Protein AF-A5N690-F1 (afdb_monomer_lite)

Organism: Clostridium kluyveri (strain ATCC 8527 / DSM 555 / NBRC 12016 / NCIMB 10680 / K1) (NCBI:txid431943)

Secondary structure (DSSP, 8-state):
---GGGTTHHHHHHHHHHHHHHHHHHHHHHHHHHHHHHHHHTS---TTTTHHHHHHHHHHHHHHHHHHHHHHSSEEEETTEEEEPP--HHHHHHHHHHHHHHHHHHHHHHHHTTTTS-HHHHHHHHHHHHHHHHHHHHHHHHHHHHHHH-

pLDDT: mean 86.5, std 11.31, range [40.31, 97.0]

InterPro domains:
  IPR034804 Fumarate reductase/succinate dehydrogenase, transmembrane subunit [SSF81343] (14-146)

Foldseek 3Di:
DPDPCPPPNVVVVVVVVVVVLVVCVVVLVVVVVVVVVVCVVVVHNPCVVCVLVVLLSVLSVLLSVLVCLVPPVAWDQDPNDTDGDQCDPVNLVSQLSNLVSVVSCVVVVCVVVVNVVDVVCNVVVVVVSVVVSVVSNVVSVVSNCVRPPD

Radius of gyration: 19.29 Å; chains: 1; bounding box: 46×36×55 Å

Structure (mmCIF, N/CA/C/O backbone):
data_AF-A5N690-F1
#
_entry.id   AF-A5N69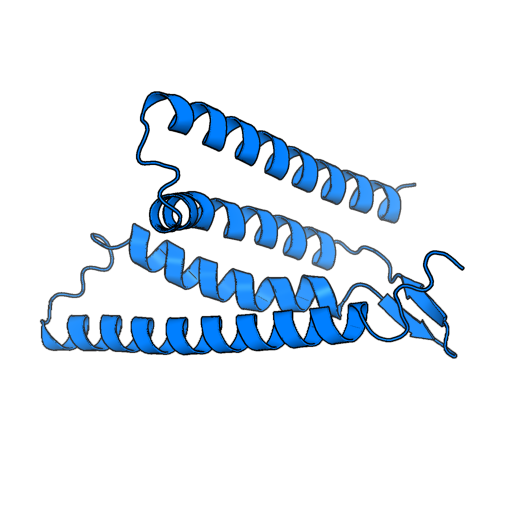0-F1
#
loop_
_atom_site.group_PDB
_atom_site.id
_atom_site.type_symbol
_atom_site.label_atom_id
_atom_site.label_alt_id
_atom_site.label_comp_id
_atom_site.label_asym_id
_atom_site.label_entity_id
_atom_site.label_seq_id
_atom_site.pdbx_PDB_ins_code
_atom_site.Cartn_x
_atom_site.Cartn_y
_atom_site.Cartn_z
_atom_site.occupancy
_atom_site.B_iso_or_equiv
_atom_site.auth_seq_id
_atom_site.auth_comp_id
_atom_site.auth_asym_id
_atom_site.auth_atom_id
_atom_site.pdbx_PDB_model_num
ATOM 1 N N . MET A 1 1 ? 8.845 -15.390 -24.380 1.00 40.34 1 MET A N 1
ATOM 2 C CA . MET A 1 1 ? 7.627 -16.151 -24.031 1.00 40.34 1 MET A CA 1
ATOM 3 C C . MET A 1 1 ? 7.813 -16.718 -22.625 1.00 40.34 1 MET A C 1
ATOM 5 O O . MET A 1 1 ? 8.316 -17.819 -22.469 1.00 40.34 1 MET A O 1
ATOM 9 N N . LEU A 1 2 ? 7.546 -15.908 -21.595 1.00 40.34 2 LEU A N 1
ATOM 10 C CA . LEU A 1 2 ? 7.737 -16.272 -20.187 1.00 40.34 2 LEU A CA 1
ATOM 11 C C . LEU A 1 2 ? 6.347 -16.345 -19.545 1.00 40.34 2 LEU A C 1
ATOM 13 O O . LEU A 1 2 ? 5.717 -15.325 -19.296 1.00 40.34 2 LEU A O 1
ATOM 17 N N . MET A 1 3 ? 5.909 -17.590 -19.350 1.00 42.94 3 MET A N 1
ATOM 18 C CA . MET A 1 3 ? 4.702 -18.064 -18.667 1.00 42.94 3 MET A CA 1
ATOM 19 C C . MET A 1 3 ? 3.348 -17.844 -19.363 1.00 42.94 3 MET A C 1
ATOM 21 O O . MET A 1 3 ? 2.710 -16.799 -19.277 1.00 42.94 3 MET A O 1
ATOM 25 N N . ASP A 1 4 ? 2.856 -18.950 -19.921 1.00 40.31 4 ASP A N 1
ATOM 26 C CA . ASP A 1 4 ? 1.500 -19.252 -20.405 1.00 40.31 4 ASP A CA 1
ATOM 27 C C . ASP A 1 4 ? 0.422 -19.229 -19.284 1.00 40.31 4 ASP A C 1
ATOM 29 O O . ASP A 1 4 ? -0.617 -19.875 -19.351 1.00 40.31 4 ASP A O 1
ATOM 33 N N . ILE A 1 5 ? 0.656 -18.459 -18.212 1.00 49.00 5 ILE A N 1
ATOM 34 C CA . ILE A 1 5 ? -0.306 -18.189 -17.124 1.00 49.00 5 ILE A CA 1
ATOM 35 C C . ILE A 1 5 ? -1.400 -17.199 -17.602 1.00 49.00 5 ILE A C 1
ATOM 37 O O . ILE A 1 5 ? -2.377 -16.917 -16.901 1.00 49.00 5 ILE A O 1
ATOM 41 N N . SER A 1 6 ? -1.261 -16.670 -18.823 1.00 53.31 6 SER A N 1
ATOM 42 C CA . SER A 1 6 ? -2.073 -15.577 -19.364 1.00 53.31 6 SER A CA 1
ATOM 43 C C . SER A 1 6 ? -3.469 -15.976 -19.869 1.00 53.31 6 SER A C 1
ATOM 45 O O . SER A 1 6 ? -4.267 -15.088 -20.186 1.00 53.31 6 SER A O 1
ATOM 47 N N . THR A 1 7 ? -3.828 -17.262 -19.924 1.00 63.31 7 THR A N 1
ATOM 48 C CA . THR A 1 7 ? -5.002 -17.672 -20.718 1.00 63.31 7 THR A CA 1
ATOM 49 C C . THR A 1 7 ? -6.318 -17.846 -19.947 1.00 63.31 7 THR A C 1
ATOM 51 O O . THR A 1 7 ? -7.374 -17.745 -20.564 1.00 63.31 7 THR A O 1
ATOM 54 N N . SER A 1 8 ? -6.337 -17.929 -18.610 1.00 62.62 8 SER A N 1
ATOM 55 C CA . SER A 1 8 ? -7.604 -17.832 -17.840 1.00 62.62 8 SER A CA 1
ATOM 56 C C . SER A 1 8 ? -7.411 -17.574 -16.343 1.00 62.62 8 SER A C 1
ATOM 58 O O . SER A 1 8 ? -8.061 -16.693 -15.778 1.00 62.62 8 SER A O 1
ATOM 60 N N . GLY A 1 9 ? -6.474 -18.288 -15.710 1.00 68.12 9 GLY A N 1
ATOM 61 C CA . GLY A 1 9 ? -6.238 -18.233 -14.264 1.00 68.12 9 GLY A CA 1
ATOM 62 C C . GLY A 1 9 ? -5.795 -16.857 -13.764 1.00 68.12 9 GLY A C 1
ATOM 63 O O . GLY A 1 9 ? -6.373 -16.341 -12.810 1.00 68.12 9 GLY A O 1
ATOM 64 N N . GLY A 1 10 ? -4.838 -16.214 -14.444 1.00 73.69 10 GLY A N 1
ATOM 65 C CA . GLY A 1 10 ? -4.389 -14.863 -14.080 1.00 73.69 10 GLY A CA 1
ATOM 66 C C . GLY A 1 10 ? -5.492 -13.805 -14.206 1.00 73.69 10 GLY A C 1
ATOM 67 O O . GLY A 1 10 ? -5.622 -12.938 -13.344 1.00 73.69 10 GLY A O 1
ATOM 68 N N . LYS A 1 11 ? -6.347 -13.916 -15.233 1.00 80.25 11 LYS A N 1
ATOM 69 C CA . LYS A 1 11 ? -7.502 -13.022 -15.417 1.00 80.25 11 LYS A CA 1
ATOM 70 C C . LYS A 1 11 ? -8.539 -13.223 -14.316 1.00 80.25 11 LYS A C 1
ATOM 72 O O . LYS A 1 11 ? -9.019 -12.243 -13.755 1.00 80.25 11 LYS A O 1
ATOM 77 N N . LEU A 1 12 ? -8.859 -14.474 -13.982 1.00 85.25 12 LEU A N 1
ATOM 78 C CA . LEU A 1 12 ? -9.775 -14.790 -12.886 1.00 85.25 12 LEU A CA 1
ATOM 79 C C . LEU A 1 12 ? -9.255 -14.234 -11.553 1.00 85.25 12 LEU A C 1
ATOM 81 O O . LEU A 1 12 ? -10.005 -13.583 -10.830 1.00 85.25 12 LEU A O 1
ATOM 85 N N . LEU A 1 13 ? -7.967 -14.431 -11.256 1.00 86.31 13 LEU A N 1
ATOM 86 C CA . LEU A 1 13 ? -7.350 -13.924 -10.030 1.00 86.31 13 LEU A CA 1
ATOM 87 C C . LEU A 1 13 ? -7.395 -12.390 -9.959 1.00 86.31 13 LEU A C 1
ATOM 89 O O . LEU A 1 13 ? -7.686 -11.836 -8.901 1.00 86.31 13 LEU A O 1
ATOM 93 N N . ALA A 1 14 ? -7.161 -11.707 -11.085 1.00 84.94 14 ALA A N 1
ATOM 94 C CA . ALA A 1 14 ? -7.265 -10.253 -11.175 1.00 84.94 14 ALA A CA 1
ATOM 95 C C . ALA A 1 14 ? -8.697 -9.759 -10.905 1.00 84.94 14 ALA A C 1
ATOM 97 O O . ALA A 1 14 ? -8.881 -8.812 -10.142 1.00 84.94 14 ALA A O 1
ATOM 98 N N . TRP A 1 15 ? -9.716 -10.428 -11.459 1.00 89.50 15 TRP A N 1
ATOM 99 C CA . TRP A 1 15 ? -11.122 -10.102 -11.193 1.00 89.50 15 TRP A CA 1
ATOM 100 C C . TRP A 1 15 ? -11.522 -10.353 -9.738 1.00 89.50 15 TRP A C 1
ATOM 102 O O . TRP A 1 15 ? -12.197 -9.513 -9.143 1.00 89.50 15 TRP A O 1
ATOM 112 N N . ILE A 1 16 ? -11.075 -11.463 -9.144 1.00 92.50 16 ILE A N 1
ATOM 113 C CA . ILE A 1 16 ? -11.295 -11.750 -7.719 1.00 92.50 16 ILE A CA 1
ATOM 114 C C . ILE A 1 16 ? -10.630 -10.671 -6.858 1.00 92.50 16 ILE A C 1
ATOM 116 O O . ILE A 1 16 ? -11.264 -10.121 -5.958 1.00 92.50 16 ILE A O 1
ATOM 120 N N . GLY A 1 17 ? -9.375 -10.325 -7.155 1.00 89.94 17 GLY A N 1
ATOM 121 C CA . GLY A 1 17 ? -8.648 -9.268 -6.455 1.00 89.94 17 GLY A CA 1
ATOM 122 C C . GLY A 1 17 ? -9.355 -7.915 -6.550 1.00 89.94 17 GLY A C 1
ATOM 123 O O . GLY A 1 17 ? -9.527 -7.241 -5.535 1.00 89.94 17 GLY A O 1
ATOM 124 N N . LEU A 1 18 ? -9.836 -7.548 -7.742 1.00 90.12 18 LEU A N 1
ATOM 125 C CA . LEU A 1 18 ? -10.601 -6.321 -7.958 1.00 90.12 18 LEU A CA 1
ATOM 126 C C . LEU A 1 18 ? -11.922 -6.323 -7.174 1.00 90.12 18 LEU A C 1
ATOM 128 O O . LEU A 1 18 ? -12.242 -5.333 -6.519 1.00 90.12 18 LEU A O 1
ATOM 132 N N . ALA A 1 19 ? -12.669 -7.430 -7.192 1.00 93.94 19 ALA A N 1
ATOM 133 C CA . ALA A 1 19 ? -13.917 -7.554 -6.443 1.00 93.94 19 ALA A CA 1
ATOM 134 C C . ALA A 1 19 ? -13.687 -7.391 -4.932 1.00 93.94 19 ALA A C 1
ATOM 136 O O . ALA A 1 19 ? -14.384 -6.612 -4.279 1.00 93.94 19 ALA A O 1
ATOM 137 N N . LEU A 1 20 ? -12.667 -8.057 -4.380 1.00 93.00 20 LEU A N 1
ATOM 138 C CA . LEU A 1 20 ? -12.288 -7.920 -2.971 1.00 93.00 20 LEU A CA 1
ATOM 139 C C . LEU A 1 20 ? -11.867 -6.486 -2.626 1.00 93.00 20 LEU A C 1
ATOM 141 O O . LEU A 1 20 ? -12.251 -5.975 -1.573 1.00 93.00 20 LEU A O 1
ATOM 145 N N . LEU A 1 21 ? -11.124 -5.821 -3.515 1.00 91.25 21 LEU A N 1
ATOM 146 C CA . LEU A 1 21 ? -10.711 -4.430 -3.337 1.00 91.25 21 LEU A CA 1
ATOM 147 C C . LEU A 1 21 ? -11.919 -3.485 -3.281 1.00 91.25 21 LEU A C 1
ATOM 149 O O . LEU A 1 21 ? -11.988 -2.634 -2.393 1.00 91.25 21 LEU A O 1
ATOM 153 N N . ILE A 1 22 ? -12.890 -3.660 -4.183 1.00 93.44 22 ILE A N 1
ATOM 154 C CA . ILE A 1 22 ? -14.128 -2.867 -4.210 1.00 93.44 22 ILE A CA 1
ATOM 155 C C . ILE A 1 22 ? -14.927 -3.087 -2.926 1.00 93.44 22 ILE A C 1
ATOM 157 O O . ILE A 1 22 ? -15.312 -2.120 -2.269 1.00 93.44 22 ILE A O 1
ATOM 161 N N . VAL A 1 23 ? -15.133 -4.345 -2.529 1.00 95.50 23 VAL A N 1
ATOM 162 C CA . VAL A 1 23 ? -15.839 -4.688 -1.286 1.00 95.50 23 VAL A CA 1
ATOM 163 C C . VAL A 1 23 ? -15.153 -4.035 -0.084 1.00 95.50 23 VAL A C 1
ATOM 165 O O . VAL A 1 23 ? -15.812 -3.381 0.729 1.00 95.50 23 VAL A O 1
ATOM 168 N N . HIS A 1 24 ? -13.826 -4.137 0.004 1.00 91.25 24 HIS A N 1
ATOM 169 C CA . HIS A 1 24 ? -13.047 -3.511 1.069 1.00 91.25 24 HIS A CA 1
ATOM 170 C C . HIS A 1 24 ? -13.209 -1.983 1.088 1.00 91.25 24 HIS A C 1
ATOM 172 O O . HIS A 1 24 ? -13.419 -1.400 2.154 1.00 91.25 24 HIS A O 1
ATOM 178 N N . ALA A 1 25 ? -13.158 -1.334 -0.079 1.00 93.31 25 ALA A N 1
ATOM 179 C CA . ALA A 1 25 ? -13.329 0.110 -0.204 1.00 93.31 25 ALA A CA 1
ATOM 180 C C . ALA A 1 25 ? -14.731 0.567 0.237 1.00 93.31 25 ALA A C 1
ATOM 182 O O . ALA A 1 25 ? -14.847 1.537 0.990 1.00 93.31 25 ALA A O 1
ATOM 183 N N . VAL A 1 26 ? -15.785 -0.159 -0.157 1.00 95.88 26 VAL A N 1
ATOM 184 C CA . VAL A 1 26 ? -17.176 0.144 0.220 1.00 95.88 26 VAL A CA 1
ATOM 185 C C . VAL A 1 26 ? -17.368 0.037 1.731 1.00 95.88 26 VAL A C 1
ATOM 187 O O . VAL A 1 26 ? -17.809 1.001 2.361 1.00 95.88 26 VAL A O 1
ATOM 190 N N . PHE A 1 27 ? -16.983 -1.085 2.346 1.00 95.06 27 PHE A N 1
ATOM 191 C CA . PHE A 1 27 ? -17.086 -1.239 3.801 1.00 95.06 27 PHE A CA 1
ATOM 192 C C . PHE A 1 27 ? -16.226 -0.210 4.545 1.00 95.06 27 PHE A C 1
ATOM 194 O O . PHE A 1 27 ? -16.665 0.375 5.540 1.00 95.06 27 PHE A O 1
ATOM 201 N N . GLY A 1 28 ? -15.022 0.069 4.041 1.00 92.38 28 GLY A N 1
ATOM 202 C CA . GLY A 1 28 ? -14.146 1.110 4.570 1.00 92.38 28 GLY A CA 1
ATOM 203 C C . GLY A 1 28 ? -14.810 2.489 4.580 1.00 92.38 28 GLY A C 1
ATOM 204 O O . GLY A 1 28 ? -14.763 3.180 5.604 1.00 92.38 28 GLY A O 1
ATOM 205 N N . ALA A 1 29 ? -15.468 2.869 3.483 1.00 94.25 29 ALA A N 1
ATOM 206 C CA . ALA A 1 29 ? -16.190 4.132 3.359 1.00 94.25 29 ALA A CA 1
ATOM 207 C C . ALA A 1 29 ? -17.401 4.192 4.301 1.00 94.25 29 ALA A C 1
ATOM 209 O O . ALA A 1 29 ? -17.517 5.144 5.076 1.00 94.25 29 ALA A O 1
ATOM 210 N N . VAL A 1 30 ? -18.246 3.154 4.311 1.00 96.12 30 VAL A N 1
ATOM 211 C CA . VAL A 1 30 ? -19.437 3.073 5.176 1.00 96.12 30 VAL A CA 1
ATOM 212 C C . VAL A 1 30 ? -19.058 3.237 6.649 1.00 96.12 30 VAL A C 1
ATOM 214 O O . VAL A 1 30 ? -19.601 4.107 7.333 1.00 96.12 30 VAL A O 1
ATOM 217 N N . PHE A 1 31 ? -18.073 2.479 7.138 1.00 92.81 31 PHE A N 1
ATOM 218 C CA . PHE A 1 31 ? -17.644 2.575 8.537 1.00 92.81 31 PHE A CA 1
ATOM 219 C C . PHE A 1 31 ? -16.964 3.907 8.868 1.00 92.81 31 PHE A C 1
ATOM 221 O O . PHE A 1 31 ? -17.047 4.377 10.004 1.00 92.81 31 PHE A O 1
ATOM 228 N N . THR A 1 32 ? -16.307 4.545 7.898 1.00 92.12 32 THR A N 1
ATOM 229 C CA . THR A 1 32 ? -15.720 5.877 8.100 1.00 92.12 32 THR A CA 1
ATOM 230 C C . THR A 1 32 ? -16.808 6.942 8.211 1.00 92.12 32 THR A C 1
ATOM 232 O O . THR A 1 32 ? -16.757 7.765 9.125 1.00 92.12 32 THR A O 1
ATOM 235 N N . ILE A 1 33 ? -17.829 6.897 7.350 1.00 92.38 33 ILE A N 1
ATOM 236 C CA . ILE A 1 33 ? -18.977 7.814 7.402 1.00 92.38 33 ILE A CA 1
ATOM 237 C C . ILE A 1 33 ? -19.717 7.668 8.732 1.00 92.38 33 ILE A C 1
ATOM 239 O O . ILE A 1 33 ? -19.977 8.671 9.395 1.00 92.38 33 ILE A O 1
ATOM 243 N N . GLN A 1 34 ? -19.995 6.435 9.161 1.00 91.56 34 GLN A N 1
ATOM 244 C CA . GLN A 1 34 ? -20.625 6.176 10.457 1.00 91.56 34 GLN A CA 1
ATOM 245 C C . GLN A 1 34 ? -19.785 6.732 11.616 1.00 91.56 34 GLN A C 1
ATOM 247 O O . GLN A 1 34 ? -20.329 7.382 12.506 1.00 91.56 34 GLN A O 1
ATOM 252 N N . ALA A 1 35 ? -18.458 6.560 11.590 1.00 88.12 35 ALA A N 1
ATOM 253 C CA . ALA A 1 35 ? -17.572 7.119 12.612 1.00 88.12 35 ALA A CA 1
ATOM 254 C C . ALA A 1 35 ? -17.617 8.659 12.654 1.00 88.12 35 ALA A C 1
ATOM 256 O O . ALA A 1 35 ? -17.668 9.244 13.738 1.00 88.12 35 ALA A O 1
ATOM 257 N N . VAL A 1 36 ? -17.647 9.320 11.489 1.00 88.19 36 VAL A N 1
ATOM 258 C CA . VAL A 1 36 ? -17.804 10.782 11.396 1.00 88.19 36 VAL A CA 1
ATOM 259 C C . VAL A 1 36 ? -19.163 11.220 11.944 1.00 88.19 36 VAL A C 1
ATOM 261 O O . VAL A 1 36 ? -19.227 12.152 12.743 1.00 88.19 36 VAL A O 1
ATOM 264 N N . GLN A 1 37 ? -20.249 10.555 11.546 1.00 89.75 37 GLN A N 1
ATOM 265 C CA . GLN A 1 37 ? -21.605 10.889 11.990 1.00 89.75 37 GLN A CA 1
ATOM 266 C C . GLN A 1 37 ? -21.767 10.722 13.505 1.00 89.75 37 GLN A C 1
ATOM 268 O O . GLN A 1 37 ? -22.313 11.610 14.156 1.00 89.75 37 GLN A O 1
ATOM 273 N N . SER A 1 38 ? -21.246 9.636 14.078 1.00 86.81 38 SER A N 1
ATOM 274 C CA . SER A 1 38 ? -21.251 9.411 15.528 1.00 86.81 38 SER A CA 1
ATOM 275 C C . SER A 1 38 ? -20.455 10.478 16.282 1.00 86.81 38 SER A C 1
ATOM 277 O O . SER A 1 38 ? -20.907 10.948 17.323 1.00 86.81 38 SER A O 1
ATOM 279 N N . GLY A 1 39 ? -19.308 10.912 15.744 1.00 84.06 39 GLY A N 1
ATOM 280 C CA . GLY A 1 39 ? -18.519 12.004 16.323 1.00 84.06 39 GLY A CA 1
ATOM 281 C C . GLY A 1 39 ? -19.220 13.365 16.265 1.00 84.06 39 GLY A C 1
ATOM 282 O O . GLY A 1 39 ? -19.105 14.148 17.202 1.00 84.06 39 GLY A O 1
ATOM 283 N N . LYS A 1 40 ? -19.980 13.637 15.195 1.00 83.94 40 LYS A N 1
ATOM 284 C CA . LYS A 1 40 ? -20.807 14.851 15.088 1.00 83.94 40 LYS A CA 1
ATOM 285 C C . LYS A 1 40 ? -21.972 14.832 16.080 1.00 83.94 40 LYS A C 1
ATOM 287 O O . LYS A 1 40 ? -22.211 15.834 16.738 1.00 83.94 40 LYS A O 1
ATOM 292 N N . LYS A 1 41 ? -22.665 13.695 16.212 1.00 84.06 41 LYS A N 1
ATOM 293 C CA . LYS A 1 41 ? -23.804 13.536 17.135 1.00 84.06 41 LYS A CA 1
ATOM 294 C C . LYS A 1 41 ? -23.414 13.651 18.608 1.00 84.06 41 LYS A C 1
ATOM 296 O O . LYS A 1 41 ? -24.239 14.059 19.410 1.00 84.06 41 LYS A O 1
ATOM 301 N N . SER A 1 42 ? -22.193 13.261 18.971 1.00 79.75 42 SER A N 1
ATOM 302 C CA . SER A 1 42 ? -21.725 13.323 20.358 1.00 79.75 42 SER A CA 1
ATOM 303 C C . SER A 1 42 ? -21.122 14.674 20.752 1.00 79.75 42 SER A C 1
ATOM 305 O O . SER A 1 42 ? -20.703 14.804 21.899 1.00 79.75 42 SER A O 1
ATOM 307 N N . GLU A 1 43 ? -21.000 15.627 19.813 1.00 77.25 43 GLU A N 1
ATOM 308 C CA . GLU A 1 43 ? -20.255 16.898 19.938 1.00 77.25 43 GLU A CA 1
ATOM 309 C C . GLU A 1 43 ? -18.788 16.747 20.392 1.00 77.25 43 GLU A C 1
ATOM 311 O O . GLU A 1 43 ? -18.085 17.724 20.647 1.00 77.25 43 GLU A O 1
ATOM 316 N N . LYS A 1 44 ? -18.273 15.515 20.457 1.00 69.56 44 LYS A N 1
ATOM 317 C CA . LYS A 1 44 ? -16.927 15.204 20.936 1.00 69.56 44 LYS A CA 1
ATOM 318 C C . LYS A 1 44 ? -16.119 14.618 19.793 1.00 69.56 44 LYS A C 1
ATOM 320 O O . LYS A 1 44 ? -15.977 13.402 19.634 1.00 69.56 44 LYS A O 1
ATOM 325 N N . TRP A 1 45 ? -15.565 15.509 18.975 1.00 70.56 45 TRP A N 1
ATOM 326 C CA . TRP A 1 45 ? -14.688 15.114 17.881 1.00 70.56 45 TRP A CA 1
ATOM 327 C C . TRP A 1 45 ? -13.279 14.812 18.399 1.00 70.56 45 TRP A C 1
ATOM 329 O O . TRP A 1 45 ? -12.400 15.666 18.485 1.00 70.56 45 TRP A O 1
ATOM 339 N N . TYR A 1 46 ? -13.055 13.550 18.750 1.00 70.00 46 TYR A N 1
ATOM 340 C CA . TYR A 1 46 ? -11.797 13.056 19.308 1.00 70.00 46 TYR A CA 1
ATOM 341 C C . TYR A 1 46 ? -10.687 12.874 18.256 1.00 70.00 46 TYR A C 1
ATOM 343 O O . TYR A 1 46 ? -10.094 11.802 18.163 1.00 70.00 46 TYR A O 1
ATOM 351 N N . LEU A 1 47 ? -10.396 13.874 17.416 1.00 73.25 47 LEU A 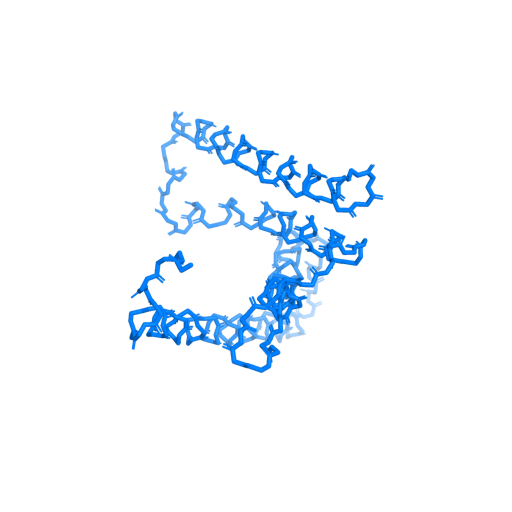N 1
ATOM 352 C CA . LEU A 1 47 ? -9.373 13.751 16.361 1.00 73.25 47 LEU A CA 1
ATOM 353 C C . LEU A 1 47 ? -7.993 13.398 16.926 1.00 73.25 47 LEU A C 1
ATOM 355 O O . LEU A 1 47 ? -7.332 12.483 16.435 1.00 73.25 47 LEU A O 1
ATOM 359 N N . LYS A 1 48 ? -7.577 14.093 17.989 1.00 77.00 48 LYS A N 1
ATOM 360 C CA . LYS A 1 48 ? -6.259 13.906 18.608 1.00 77.00 48 LYS A CA 1
ATOM 361 C C . LYS A 1 48 ? -6.182 12.586 19.380 1.00 77.00 48 LYS A C 1
ATOM 363 O O . LYS A 1 48 ? -5.211 11.842 19.239 1.00 77.00 48 LYS A O 1
ATOM 368 N N . GLN A 1 49 ? -7.225 12.264 20.144 1.00 82.62 49 GLN A N 1
ATOM 369 C CA . GLN A 1 49 ? -7.313 11.042 20.948 1.00 82.62 49 GLN A CA 1
ATOM 370 C C . GLN A 1 49 ? -7.452 9.795 20.057 1.00 82.62 49 GLN A C 1
ATOM 372 O O . GLN A 1 49 ? -6.862 8.758 20.352 1.00 82.62 49 GLN A O 1
ATOM 377 N N . ASN A 1 50 ? -8.122 9.924 18.906 1.00 85.94 50 ASN A N 1
ATOM 378 C CA . ASN A 1 50 ? -8.268 8.869 17.901 1.00 85.94 50 ASN A CA 1
ATOM 379 C C . ASN A 1 50 ? -7.282 9.024 16.733 1.00 85.94 50 ASN A C 1
ATOM 381 O O . ASN A 1 50 ? -7.531 8.502 15.646 1.00 85.94 50 ASN A O 1
ATOM 385 N N . SER A 1 51 ? -6.148 9.701 16.931 1.00 87.31 51 SER A N 1
ATOM 386 C CA . SER A 1 51 ? -5.139 9.920 15.881 1.00 87.31 51 SER A CA 1
ATOM 387 C C . SER A 1 51 ? -4.742 8.614 15.190 1.00 87.31 51 SER A C 1
ATOM 389 O O . SER A 1 51 ? -4.824 8.509 13.973 1.00 87.31 51 SER A O 1
ATOM 391 N N . ARG A 1 52 ? -4.458 7.557 15.964 1.00 88.31 52 ARG A N 1
ATOM 392 C CA . ARG A 1 52 ? -4.144 6.219 15.428 1.00 88.31 52 ARG A CA 1
ATOM 393 C C . ARG A 1 52 ? -5.257 5.613 14.576 1.00 88.31 52 ARG A C 1
ATOM 395 O O . ARG A 1 52 ? -4.955 4.777 13.731 1.00 88.31 52 ARG A O 1
ATOM 402 N N . PHE A 1 53 ? -6.522 5.930 14.838 1.00 89.00 53 PHE A N 1
ATOM 403 C CA . PHE A 1 53 ? -7.638 5.481 14.005 1.00 89.00 53 PHE A CA 1
ATOM 404 C C . PHE A 1 53 ? -7.654 6.262 12.689 1.00 89.00 53 PHE A C 1
ATOM 406 O O . PHE A 1 53 ? -7.689 5.652 11.623 1.00 89.00 53 PHE A O 1
ATOM 413 N N . TRP A 1 54 ? -7.545 7.590 12.751 1.00 90.62 54 TRP A N 1
ATOM 414 C CA . TRP A 1 54 ? -7.560 8.448 11.565 1.00 90.62 54 TRP A CA 1
ATOM 415 C C . TRP A 1 54 ? -6.361 8.214 10.652 1.00 90.62 54 TRP A C 1
ATOM 417 O O . TRP A 1 54 ? -6.548 8.089 9.446 1.00 90.62 54 TRP A O 1
ATOM 427 N N . THR A 1 55 ? -5.162 8.029 11.208 1.00 92.38 55 THR A N 1
ATOM 428 C CA . THR A 1 55 ? -3.968 7.646 10.442 1.00 92.38 55 THR A CA 1
ATOM 429 C C . THR A 1 55 ? -4.217 6.391 9.606 1.00 92.38 55 THR A C 1
ATOM 431 O O . THR A 1 55 ? -3.823 6.366 8.447 1.00 92.38 55 THR A O 1
ATOM 434 N N . ARG A 1 56 ? -4.927 5.386 10.143 1.00 91.69 56 ARG A N 1
ATOM 435 C CA . ARG A 1 56 ? -5.289 4.166 9.394 1.00 91.69 56 ARG A CA 1
ATOM 436 C C . ARG A 1 56 ? -6.312 4.429 8.295 1.00 91.69 56 ARG A C 1
ATOM 438 O O . ARG A 1 56 ? -6.238 3.824 7.235 1.00 91.69 56 ARG A O 1
ATOM 445 N N . ARG A 1 57 ? -7.287 5.310 8.535 1.00 92.94 57 ARG A N 1
ATOM 446 C CA . ARG A 1 57 ? -8.287 5.666 7.516 1.00 92.94 57 ARG A CA 1
ATOM 447 C C . ARG A 1 57 ? -7.638 6.398 6.346 1.00 92.94 57 ARG A C 1
ATOM 449 O O . ARG A 1 57 ? -7.867 6.022 5.202 1.00 92.94 57 ARG A O 1
ATOM 456 N N . PHE A 1 58 ? -6.773 7.368 6.633 1.00 93.06 58 PHE A N 1
ATOM 457 C CA . PHE A 1 58 ? -6.028 8.083 5.600 1.00 93.06 58 PHE A CA 1
ATOM 458 C C . PHE A 1 58 ? -5.032 7.178 4.872 1.00 93.06 58 PHE A C 1
ATOM 460 O O . PHE A 1 58 ? -4.981 7.213 3.645 1.00 93.06 58 PHE A O 1
ATOM 467 N N . SER A 1 59 ? -4.293 6.319 5.583 1.00 94.62 59 SER A N 1
ATOM 468 C CA . SER A 1 59 ? -3.382 5.374 4.929 1.00 94.62 59 SER A CA 1
ATOM 469 C C . SER A 1 59 ? -4.124 4.306 4.122 1.00 94.62 59 SER A C 1
ATOM 471 O O . SER A 1 59 ? -3.635 3.911 3.072 1.00 94.62 59 SER A O 1
ATOM 473 N N . GLY A 1 60 ? -5.318 3.879 4.542 1.00 92.75 60 GLY A N 1
ATOM 474 C CA . GLY A 1 60 ? -6.180 2.993 3.757 1.00 92.75 60 GLY A CA 1
ATOM 475 C C . GLY A 1 60 ? -6.616 3.626 2.433 1.00 92.75 60 GLY A C 1
ATOM 476 O O . GLY A 1 60 ? -6.490 2.996 1.388 1.00 92.75 60 GLY A O 1
ATOM 477 N N . ILE A 1 61 ? -7.044 4.894 2.453 1.00 94.38 61 ILE A N 1
ATOM 478 C CA . ILE A 1 61 ? -7.346 5.651 1.224 1.00 94.38 61 ILE A CA 1
ATOM 479 C C . ILE A 1 61 ? -6.094 5.774 0.347 1.00 94.38 61 ILE A C 1
ATOM 481 O O . ILE A 1 61 ? -6.167 5.553 -0.861 1.00 94.38 61 ILE A O 1
ATOM 485 N N . ALA A 1 62 ? -4.938 6.068 0.950 1.00 95.44 62 ALA A N 1
ATOM 486 C CA . ALA A 1 62 ? -3.677 6.130 0.223 1.00 95.44 62 ALA A CA 1
ATOM 487 C C . ALA A 1 62 ? -3.347 4.791 -0.457 1.00 95.44 62 ALA A C 1
ATOM 489 O O . ALA A 1 62 ? -2.998 4.798 -1.630 1.00 95.44 62 ALA A O 1
ATOM 490 N N . ILE A 1 63 ? -3.524 3.647 0.218 1.00 94.88 63 ILE A N 1
ATOM 491 C CA . ILE A 1 63 ? -3.323 2.318 -0.386 1.00 94.88 63 ILE A CA 1
ATOM 492 C C . ILE A 1 63 ? -4.234 2.129 -1.602 1.00 94.88 63 ILE A C 1
ATOM 494 O O . ILE A 1 63 ? -3.742 1.705 -2.642 1.00 94.88 63 ILE A O 1
ATOM 498 N N . LEU A 1 64 ? -5.526 2.468 -1.511 1.00 92.94 64 LEU A N 1
ATOM 499 C CA . LEU A 1 64 ? -6.457 2.321 -2.642 1.00 92.94 64 LEU A CA 1
ATOM 500 C C . LEU A 1 64 ? -5.977 3.095 -3.881 1.00 92.94 64 LEU A C 1
ATOM 502 O O . LEU A 1 64 ? -6.004 2.567 -4.991 1.00 92.94 64 LEU A O 1
ATOM 506 N N . ILE A 1 65 ? -5.489 4.321 -3.682 1.00 93.12 65 ILE A N 1
ATOM 507 C CA . ILE A 1 65 ? -4.952 5.168 -4.755 1.00 93.12 65 ILE A CA 1
ATOM 508 C C . ILE A 1 65 ? -3.614 4.619 -5.276 1.00 93.12 65 ILE A C 1
ATOM 510 O O . ILE A 1 65 ? -3.383 4.548 -6.480 1.00 93.12 65 ILE A O 1
ATOM 514 N N . LEU A 1 66 ? -2.712 4.216 -4.384 1.00 94.81 66 LEU A N 1
ATOM 515 C CA . LEU A 1 66 ? -1.363 3.779 -4.745 1.00 94.81 66 LEU A CA 1
ATOM 516 C C . LEU A 1 66 ? -1.350 2.404 -5.425 1.00 94.81 66 LEU A C 1
ATOM 518 O O . LEU A 1 66 ? -0.533 2.176 -6.314 1.00 94.81 66 LEU A O 1
ATOM 522 N N . VAL A 1 67 ? -2.281 1.511 -5.079 1.00 91.38 67 VAL A N 1
ATOM 523 C CA . VAL A 1 67 ? -2.472 0.222 -5.765 1.00 91.38 67 VAL A CA 1
ATOM 524 C C . VAL A 1 67 ? -2.916 0.426 -7.216 1.00 91.38 67 VAL A C 1
ATOM 526 O O . VAL A 1 67 ? -2.458 -0.296 -8.101 1.00 91.38 67 VAL A O 1
ATOM 529 N N . PHE A 1 68 ? -3.738 1.444 -7.494 1.00 88.50 68 PHE A N 1
ATOM 530 C CA . PHE A 1 68 ? -4.079 1.806 -8.871 1.00 88.50 68 PHE A CA 1
ATOM 531 C C . PHE A 1 68 ? -2.824 2.176 -9.676 1.00 88.50 68 PHE A C 1
ATOM 533 O O . PHE A 1 68 ? -2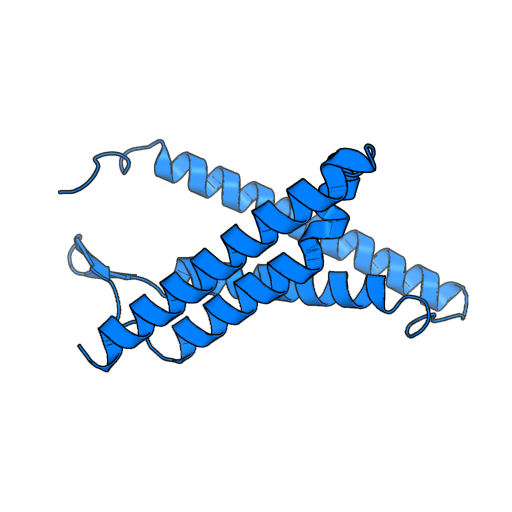.631 1.672 -10.782 1.00 88.50 68 PHE A O 1
ATOM 540 N N . PHE A 1 69 ? -1.922 2.978 -9.100 1.00 90.12 69 PHE A N 1
ATOM 541 C CA . PHE A 1 69 ? -0.650 3.299 -9.753 1.00 90.12 69 PHE A CA 1
ATOM 542 C C . PHE A 1 69 ? 0.267 2.076 -9.900 1.00 90.12 69 PHE A C 1
ATOM 544 O O . PHE A 1 69 ? 0.920 1.929 -10.934 1.00 90.12 69 PHE A O 1
ATOM 551 N N . HIS A 1 70 ? 0.274 1.179 -8.910 1.00 87.38 70 HIS A N 1
ATOM 552 C CA . HIS A 1 70 ? 1.052 -0.061 -8.929 1.00 87.38 70 HIS A CA 1
ATOM 553 C C . HIS A 1 70 ? 0.661 -0.993 -10.088 1.00 87.38 70 HIS A C 1
ATOM 555 O O . HIS A 1 70 ? 1.538 -1.610 -10.681 1.00 87.38 70 HIS A O 1
ATOM 561 N N . PHE A 1 71 ? -0.621 -1.081 -10.453 1.00 81.31 71 PHE A N 1
ATOM 562 C CA . PHE A 1 71 ? -1.054 -1.918 -11.581 1.00 81.31 71 PHE A CA 1
ATOM 563 C C . PHE A 1 71 ? -1.107 -1.171 -12.919 1.00 81.31 71 PHE A C 1
ATOM 565 O O . PHE A 1 71 ? -0.819 -1.756 -13.960 1.00 81.31 71 PHE A O 1
ATOM 572 N N . GLY A 1 72 ? -1.478 0.111 -12.914 1.00 76.69 72 GLY A N 1
ATOM 573 C CA . GLY A 1 72 ? -1.880 0.818 -14.133 1.00 76.69 72 GLY A CA 1
ATOM 574 C C . GLY A 1 72 ? -0.757 1.473 -14.939 1.00 76.69 72 GLY A C 1
ATOM 575 O O . GLY A 1 72 ? -0.944 1.737 -16.121 1.00 76.69 72 GLY A O 1
ATOM 576 N N . VAL A 1 73 ? 0.402 1.765 -14.338 1.00 82.12 73 VAL A N 1
ATOM 577 C CA . VAL A 1 73 ? 1.404 2.660 -14.969 1.00 82.12 73 VAL A CA 1
ATOM 578 C C . VAL A 1 73 ? 2.631 1.901 -15.507 1.00 82.12 73 VAL A C 1
ATOM 580 O O . VAL A 1 73 ? 3.540 2.494 -16.091 1.00 82.12 73 VAL A O 1
ATOM 583 N N . TYR A 1 74 ? 2.690 0.583 -15.321 1.00 78.19 74 TYR A N 1
ATOM 584 C CA . TYR A 1 74 ? 3.924 -0.196 -15.481 1.00 78.19 74 TYR A CA 1
ATOM 585 C C . TYR A 1 74 ? 4.210 -0.711 -16.886 1.00 78.19 74 TYR A C 1
ATOM 587 O O . TYR A 1 74 ? 5.378 -0.873 -17.238 1.00 78.19 74 TYR A O 1
ATOM 595 N N . GLY A 1 75 ? 3.188 -0.888 -17.709 1.00 76.44 75 GLY A N 1
ATOM 596 C CA . GLY A 1 75 ? 3.376 -1.341 -19.076 1.00 76.44 75 GLY A CA 1
ATOM 597 C C . GLY A 1 75 ? 2.180 -1.042 -19.953 1.00 76.44 75 GLY A C 1
ATOM 598 O O . GLY A 1 75 ? 1.107 -0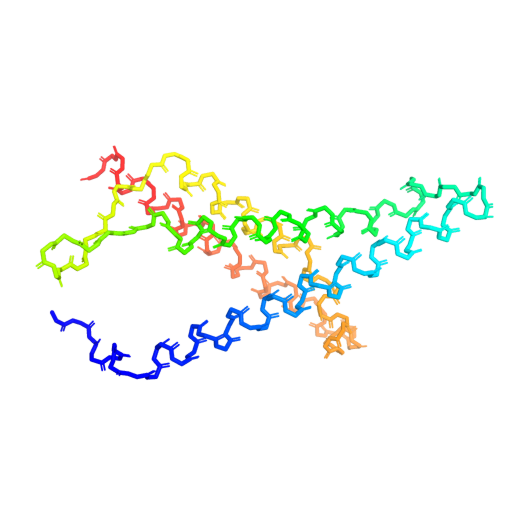.669 -19.478 1.00 76.44 75 GLY A O 1
ATOM 599 N N . GLU A 1 76 ? 2.408 -1.171 -21.244 1.00 78.38 76 GLU A N 1
ATOM 600 C CA . GLU A 1 76 ? 1.457 -0.910 -22.314 1.00 78.38 76 GLU A CA 1
ATOM 601 C C . GLU A 1 76 ? 1.492 -2.080 -23.289 1.00 78.38 76 GLU A C 1
ATOM 603 O O . GLU A 1 76 ? 2.500 -2.769 -23.407 1.00 78.38 76 GLU A O 1
ATOM 608 N N . THR A 1 77 ? 0.378 -2.344 -23.964 1.00 79.12 77 THR A N 1
ATOM 609 C CA . THR A 1 77 ? 0.359 -3.337 -25.039 1.00 79.12 77 THR A CA 1
ATOM 610 C C . THR A 1 77 ? 0.501 -2.614 -26.367 1.00 79.12 77 THR A C 1
ATOM 612 O O . THR A 1 77 ? -0.467 -2.029 -26.849 1.00 79.12 77 THR A O 1
ATOM 615 N N . VAL A 1 78 ? 1.696 -2.663 -26.949 1.00 78.56 78 VAL A N 1
ATOM 616 C CA . VAL A 1 78 ? 1.981 -2.110 -28.276 1.00 78.56 78 VAL A CA 1
ATOM 617 C C . VAL A 1 78 ? 1.927 -3.262 -29.274 1.00 78.56 78 VAL A C 1
ATOM 619 O O . VAL A 1 78 ? 2.636 -4.256 -29.130 1.00 78.56 78 VAL A O 1
ATOM 622 N N . ASN A 1 79 ? 1.037 -3.177 -30.268 1.00 81.81 79 ASN A N 1
ATOM 623 C CA . ASN A 1 79 ? 0.888 -4.191 -31.325 1.00 81.81 79 ASN A CA 1
ATOM 624 C C . ASN A 1 79 ? 0.744 -5.641 -30.806 1.00 81.81 79 ASN A C 1
ATOM 626 O O . ASN A 1 79 ? 1.296 -6.580 -31.373 1.00 81.81 79 ASN A O 1
ATOM 630 N N . GLY A 1 80 ? 0.017 -5.829 -29.700 1.00 79.88 80 GLY A N 1
ATOM 631 C CA . GLY A 1 80 ? -0.217 -7.147 -29.095 1.00 79.88 80 GLY A CA 1
ATOM 632 C C . GLY A 1 80 ? 0.915 -7.669 -28.201 1.00 79.88 80 GLY A C 1
ATOM 633 O O . GLY A 1 80 ? 0.754 -8.726 -27.593 1.00 79.88 80 GLY A O 1
ATOM 634 N N . THR A 1 81 ? 2.018 -6.929 -28.060 1.00 77.75 81 THR A N 1
ATOM 635 C CA . THR A 1 81 ? 3.126 -7.267 -27.155 1.00 77.75 81 THR A CA 1
ATOM 636 C C . THR A 1 81 ? 3.099 -6.355 -25.934 1.00 77.75 81 THR A C 1
ATOM 638 O O . THR A 1 81 ? 2.952 -5.143 -26.059 1.00 77.75 81 THR A O 1
ATOM 641 N N . TYR A 1 82 ? 3.212 -6.933 -24.735 1.00 78.56 82 TYR A N 1
ATOM 642 C CA . TYR A 1 82 ? 3.296 -6.158 -23.499 1.00 78.56 82 TYR A CA 1
ATOM 643 C C . TYR A 1 82 ? 4.716 -5.614 -23.315 1.00 78.56 82 TYR A C 1
ATOM 645 O O . TYR A 1 82 ? 5.657 -6.385 -23.115 1.00 78.56 82 TYR A O 1
ATOM 653 N N . GLU A 1 83 ? 4.857 -4.294 -23.356 1.00 81.31 83 GLU A N 1
ATOM 654 C CA . GLU A 1 83 ? 6.114 -3.576 -23.176 1.00 81.31 83 GLU A CA 1
ATOM 655 C C . GLU A 1 83 ? 6.124 -2.838 -21.833 1.00 81.31 83 GLU A C 1
ATOM 657 O O . GLU A 1 83 ? 5.148 -2.198 -21.430 1.00 81.31 83 GLU A O 1
ATOM 662 N N . LEU A 1 84 ? 7.245 -2.935 -21.115 1.00 81.94 84 LEU A N 1
ATOM 663 C CA . LEU A 1 84 ? 7.441 -2.247 -19.841 1.00 81.94 84 LEU A CA 1
ATOM 664 C C . LEU A 1 84 ? 7.817 -0.787 -20.092 1.00 81.94 84 LEU A C 1
ATOM 666 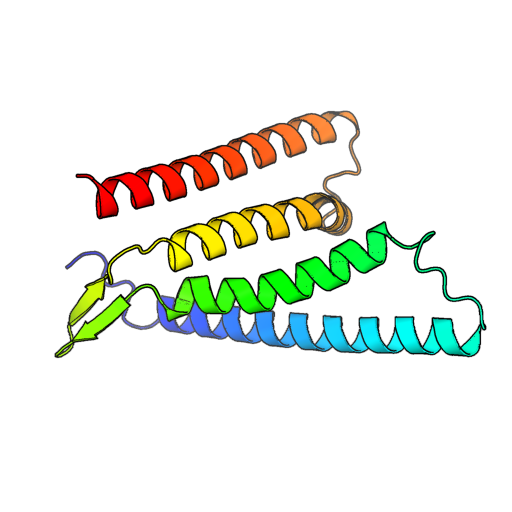O O . LEU A 1 84 ? 8.778 -0.499 -20.802 1.00 81.94 84 LEU A O 1
ATOM 670 N N . LYS A 1 85 ? 7.100 0.135 -19.449 1.00 84.81 85 LYS A N 1
ATOM 671 C CA . LYS A 1 85 ? 7.440 1.561 -19.493 1.00 84.81 85 LYS A CA 1
ATOM 672 C C . LYS A 1 85 ? 8.593 1.868 -18.548 1.00 84.81 85 LYS A C 1
ATOM 674 O O . LYS A 1 85 ? 8.653 1.306 -17.452 1.00 84.81 85 LYS A O 1
ATOM 679 N N . GLU A 1 86 ? 9.394 2.866 -18.912 1.00 86.50 86 GLU A N 1
ATOM 680 C CA . GLU A 1 86 ? 10.491 3.383 -18.090 1.00 86.50 86 GLU A CA 1
ATOM 681 C C . GLU A 1 86 ? 10.064 3.610 -16.632 1.00 86.50 86 GLU A C 1
ATOM 683 O O . GLU A 1 86 ? 8.967 4.118 -16.348 1.00 86.50 86 GLU A O 1
ATOM 688 N N . PHE A 1 87 ? 10.916 3.205 -15.690 1.00 89.69 87 PHE A N 1
ATOM 689 C CA . PHE A 1 87 ? 10.654 3.362 -14.266 1.00 89.69 87 PHE A CA 1
ATOM 690 C C . PHE A 1 87 ? 11.072 4.759 -13.785 1.00 89.69 87 PHE A C 1
ATOM 692 O O . PHE A 1 87 ? 12.175 4.969 -13.287 1.00 89.69 87 PHE A O 1
ATOM 699 N N . THR A 1 88 ? 10.165 5.721 -13.957 1.00 92.19 88 THR A N 1
ATOM 700 C CA . THR A 1 88 ? 10.382 7.133 -13.614 1.00 92.19 88 THR A CA 1
ATOM 701 C C . THR A 1 88 ? 10.376 7.400 -12.105 1.00 92.19 88 THR A C 1
ATOM 703 O O . THR A 1 88 ? 9.876 6.601 -11.305 1.00 92.19 88 THR A O 1
ATOM 706 N N . THR A 1 89 ? 10.839 8.588 -11.698 1.00 92.94 89 THR A N 1
ATOM 707 C CA . THR A 1 89 ? 10.794 9.048 -10.296 1.00 92.94 89 THR A CA 1
ATOM 708 C C . THR A 1 89 ? 9.379 9.029 -9.713 1.00 92.94 89 THR A C 1
ATOM 710 O O . THR A 1 89 ? 9.195 8.696 -8.545 1.00 92.94 89 THR A O 1
ATOM 713 N N . PHE A 1 90 ? 8.352 9.321 -10.518 1.00 92.62 90 PHE A N 1
ATOM 714 C CA . PHE A 1 90 ? 6.956 9.235 -10.077 1.00 92.62 90 PHE A CA 1
ATOM 715 C C . PHE A 1 90 ? 6.575 7.801 -9.666 1.00 92.62 90 PHE A C 1
ATOM 717 O O . PHE A 1 90 ? 6.032 7.575 -8.581 1.00 92.62 90 PHE A O 1
ATOM 724 N N . LYS A 1 91 ? 6.914 6.810 -10.500 1.00 93.00 91 LYS A N 1
ATOM 725 C CA . LYS A 1 91 ? 6.685 5.388 -10.198 1.00 93.00 91 LYS A CA 1
ATOM 726 C C . LYS A 1 91 ? 7.468 4.946 -8.965 1.00 93.00 91 LYS A C 1
ATOM 728 O O . LYS A 1 91 ? 6.924 4.245 -8.120 1.00 93.00 91 LYS A O 1
ATOM 733 N N . PHE A 1 92 ? 8.708 5.406 -8.820 1.00 94.50 92 PHE A N 1
ATOM 734 C CA . PHE A 1 92 ? 9.502 5.168 -7.616 1.00 94.50 92 PHE A CA 1
ATOM 735 C C . PHE A 1 92 ? 8.794 5.681 -6.354 1.00 94.50 92 PHE A C 1
ATOM 737 O O . PHE A 1 92 ? 8.531 4.907 -5.434 1.00 94.50 92 PHE A O 1
ATOM 744 N N . VAL A 1 93 ? 8.417 6.963 -6.330 1.00 95.62 93 VAL A N 1
ATOM 745 C CA . VAL A 1 93 ? 7.783 7.593 -5.162 1.00 95.62 93 VAL A CA 1
ATOM 746 C C . VAL A 1 93 ? 6.473 6.896 -4.798 1.00 95.62 93 VAL A C 1
ATOM 748 O O . VAL A 1 93 ? 6.255 6.584 -3.629 1.00 95.62 93 VAL A O 1
ATOM 751 N N . THR A 1 94 ? 5.616 6.594 -5.778 1.00 95.44 94 THR A N 1
ATOM 752 C CA . THR A 1 94 ? 4.346 5.895 -5.510 1.00 95.44 94 THR A CA 1
ATOM 753 C C . THR A 1 94 ? 4.550 4.495 -4.915 1.00 95.44 94 THR A C 1
ATOM 755 O O . THR A 1 94 ? 3.823 4.123 -3.994 1.00 95.44 94 THR A O 1
ATOM 758 N N . GLN A 1 95 ? 5.569 3.741 -5.342 1.00 94.81 95 GLN A N 1
ATOM 759 C CA . GLN A 1 95 ? 5.882 2.425 -4.764 1.00 94.81 95 GLN A CA 1
ATOM 760 C C . GLN A 1 95 ? 6.406 2.526 -3.328 1.00 94.81 95 GLN A C 1
ATOM 762 O O . GLN A 1 95 ? 5.969 1.775 -2.457 1.00 94.81 95 GLN A O 1
ATOM 767 N N . ILE A 1 96 ? 7.292 3.485 -3.049 1.00 96.75 96 ILE A N 1
ATOM 768 C CA . ILE A 1 96 ? 7.803 3.709 -1.688 1.00 96.75 96 ILE A CA 1
ATOM 769 C C . ILE A 1 96 ? 6.669 4.128 -0.745 1.00 96.75 96 ILE A C 1
ATOM 771 O O . ILE A 1 96 ? 6.551 3.601 0.364 1.00 96.75 96 ILE A O 1
ATOM 775 N N . LEU A 1 97 ? 5.786 5.022 -1.199 1.00 96.81 97 LEU A N 1
ATOM 776 C CA . LEU A 1 97 ? 4.602 5.416 -0.437 1.00 96.81 97 LEU A CA 1
ATOM 777 C C . LEU A 1 97 ? 3.656 4.235 -0.196 1.00 96.81 97 LEU A C 1
ATOM 779 O O . LEU A 1 97 ? 3.072 4.150 0.884 1.00 96.81 97 LEU A O 1
ATOM 783 N N . LEU A 1 98 ? 3.517 3.313 -1.155 1.00 96.06 98 LEU A N 1
ATOM 784 C CA . LEU A 1 98 ? 2.683 2.121 -0.992 1.00 96.06 98 LEU A CA 1
ATOM 785 C C . LEU A 1 98 ? 3.241 1.207 0.103 1.00 96.06 98 LEU A C 1
ATOM 787 O O . LEU A 1 98 ? 2.501 0.818 1.006 1.00 96.06 98 LEU A O 1
ATOM 791 N N . ILE A 1 99 ? 4.547 0.926 0.073 1.00 96.06 99 ILE A N 1
ATOM 792 C CA . ILE A 1 99 ? 5.234 0.130 1.104 1.00 96.06 99 ILE A CA 1
ATOM 793 C C . ILE A 1 99 ? 5.048 0.775 2.484 1.00 96.06 99 ILE A C 1
ATOM 795 O O . ILE A 1 99 ? 4.685 0.100 3.452 1.00 96.06 99 ILE A O 1
ATOM 799 N N . PHE A 1 100 ? 5.225 2.094 2.575 1.00 95.31 100 PHE A N 1
ATOM 800 C CA . PHE A 1 100 ? 5.031 2.828 3.822 1.00 95.31 100 PHE A CA 1
ATOM 801 C C . PHE A 1 100 ? 3.574 2.779 4.315 1.00 95.31 100 PHE A C 1
ATOM 803 O O . PHE A 1 100 ? 3.315 2.537 5.497 1.00 95.31 100 PHE A O 1
ATOM 810 N N . ALA A 1 101 ? 2.599 2.955 3.422 1.00 94.88 101 ALA A N 1
ATOM 811 C CA . ALA A 1 101 ? 1.186 2.897 3.780 1.00 94.88 101 ALA A CA 1
ATOM 812 C C . ALA A 1 101 ? 0.768 1.489 4.251 1.00 94.88 101 ALA A C 1
ATOM 814 O O . ALA A 1 101 ? -0.030 1.364 5.188 1.00 94.88 101 ALA A O 1
ATOM 815 N N . LEU A 1 102 ? 1.346 0.434 3.667 1.00 93.56 102 LEU A N 1
ATOM 816 C CA . LEU A 1 102 ? 1.180 -0.947 4.128 1.00 93.56 102 LEU A CA 1
ATOM 817 C C . LEU A 1 102 ? 1.774 -1.146 5.529 1.00 93.56 102 LEU A C 1
ATOM 819 O O . LEU A 1 102 ? 1.095 -1.697 6.398 1.00 93.56 102 LEU A O 1
ATOM 823 N N . PHE A 1 103 ? 2.979 -0.626 5.792 1.00 93.38 103 PHE A N 1
ATOM 824 C CA . PHE A 1 103 ? 3.620 -0.688 7.113 1.00 93.38 103 PHE A CA 1
ATOM 825 C C . PHE A 1 103 ? 2.727 -0.141 8.234 1.00 93.38 103 PHE A C 1
ATOM 827 O O . PHE A 1 103 ? 2.548 -0.790 9.269 1.00 93.38 103 PHE A O 1
ATOM 834 N N . VAL A 1 104 ? 2.072 1.000 8.002 1.00 93.44 104 VAL A N 1
ATOM 835 C CA . VAL A 1 104 ? 1.131 1.610 8.959 1.00 93.44 104 VAL A CA 1
ATOM 836 C C . VAL A 1 104 ? -0.033 0.669 9.323 1.00 93.44 104 VAL A C 1
ATOM 838 O O . VAL A 1 104 ? -0.543 0.716 10.448 1.00 93.44 104 VAL A O 1
ATOM 841 N N . ASN A 1 105 ? -0.456 -0.197 8.399 1.00 91.94 105 ASN A N 1
ATOM 842 C CA . ASN A 1 105 ? -1.629 -1.063 8.549 1.00 91.94 105 ASN A CA 1
ATOM 843 C C . ASN A 1 105 ? -1.313 -2.509 8.968 1.00 91.94 105 ASN A C 1
ATOM 845 O O . ASN A 1 105 ? -2.237 -3.258 9.293 1.00 91.94 105 ASN A O 1
ATOM 849 N N . ILE A 1 106 ? -0.036 -2.890 9.059 1.00 90.62 106 ILE A N 1
ATOM 850 C CA . ILE A 1 106 ? 0.378 -4.255 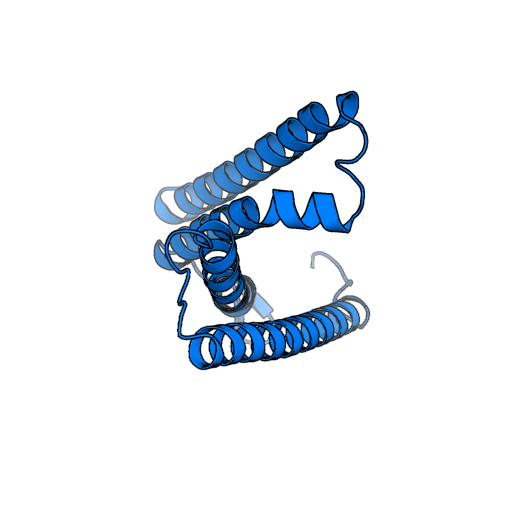9.420 1.00 90.62 106 ILE A CA 1
ATOM 851 C C . ILE A 1 106 ? -0.076 -4.649 10.821 1.00 90.62 106 ILE A C 1
ATOM 853 O O . ILE A 1 106 ? -0.672 -5.705 11.005 1.00 90.62 106 ILE A O 1
ATOM 857 N N . ARG A 1 107 ? 0.150 -3.809 11.834 1.00 89.25 107 ARG A N 1
ATOM 858 C CA . ARG A 1 107 ? -0.214 -4.178 13.211 1.00 89.25 107 ARG A CA 1
ATOM 859 C C . ARG A 1 107 ? -1.721 -4.455 13.376 1.00 89.25 107 ARG A C 1
ATOM 861 O O . ARG A 1 107 ? -2.050 -5.488 13.953 1.00 89.25 107 ARG A O 1
ATOM 868 N N . PRO A 1 108 ? -2.639 -3.585 12.914 1.00 87.62 108 PRO A N 1
ATOM 869 C CA . PRO A 1 108 ? -4.073 -3.877 12.911 1.00 87.62 108 PRO A CA 1
ATOM 870 C C . PRO A 1 108 ? -4.432 -5.178 12.185 1.00 87.62 108 PRO A C 1
ATOM 872 O O . PRO A 1 108 ? -5.238 -5.941 12.708 1.00 87.62 108 PRO A O 1
ATOM 875 N N . LEU A 1 109 ? -3.805 -5.446 11.034 1.00 89.56 109 LEU A N 1
ATOM 876 C CA . LEU A 1 109 ? -4.019 -6.674 10.268 1.00 89.56 109 LEU A CA 1
ATOM 877 C C . LEU A 1 109 ? -3.630 -7.919 11.079 1.00 89.56 109 LEU A C 1
ATOM 879 O O . LEU A 1 109 ? -4.410 -8.862 11.193 1.00 89.56 109 LEU A O 1
ATOM 883 N N . LEU A 1 110 ? -2.459 -7.899 11.719 1.00 90.75 110 LEU A N 1
ATOM 884 C CA . LEU A 1 110 ? -2.005 -9.006 12.564 1.00 90.75 110 LEU A CA 1
ATOM 885 C C . LEU A 1 110 ? -2.922 -9.232 13.776 1.00 90.75 110 LEU A C 1
ATOM 887 O O . LEU A 1 110 ? -3.100 -10.370 14.204 1.00 90.75 110 LEU A O 1
ATOM 891 N N . ILE A 1 111 ? -3.526 -8.166 14.317 1.00 88.62 111 ILE A N 1
ATOM 892 C CA . ILE A 1 111 ? -4.532 -8.275 15.384 1.00 88.62 111 ILE A CA 1
ATOM 893 C C . ILE A 1 111 ? -5.798 -8.951 14.853 1.00 88.62 111 ILE A C 1
ATOM 895 O O . ILE A 1 111 ? -6.284 -9.880 15.493 1.00 88.62 111 ILE A O 1
ATOM 899 N N . SER A 1 112 ? -6.316 -8.534 13.690 1.00 87.50 112 SER A N 1
ATOM 900 C CA . SER A 1 112 ? -7.518 -9.152 13.106 1.00 87.50 112 SER A CA 1
ATOM 901 C C . SER A 1 112 ? -7.317 -10.616 12.714 1.00 87.50 112 SER A C 1
ATOM 903 O O . SER A 1 112 ? -8.268 -11.384 12.750 1.00 87.50 112 SER A O 1
ATOM 905 N N . LEU A 1 113 ? -6.083 -11.008 12.385 1.00 88.12 113 LEU A N 1
ATOM 906 C CA . LEU A 1 113 ? -5.718 -12.392 12.074 1.00 88.12 113 LEU A CA 1
ATOM 907 C C . LEU A 1 113 ? -5.432 -13.241 13.327 1.00 88.12 113 LEU A C 1
ATOM 909 O O . LEU A 1 113 ? -5.096 -14.413 13.202 1.00 88.12 113 LEU A O 1
ATOM 913 N N . GLY A 1 114 ? -5.504 -12.664 14.534 1.00 88.25 114 GLY A N 1
ATOM 914 C CA . GLY A 1 114 ? -5.198 -13.368 15.785 1.00 88.25 114 GLY A CA 1
ATOM 915 C C . GLY A 1 114 ? -3.709 -13.671 16.003 1.00 88.25 114 GLY A C 1
ATOM 916 O O . GLY A 1 114 ? -3.345 -14.301 16.991 1.00 88.25 114 GLY A O 1
ATOM 917 N N . LEU A 1 115 ? -2.821 -13.180 15.135 1.00 86.19 115 LEU A N 1
ATOM 918 C CA . LEU A 1 115 ? -1.394 -13.523 15.144 1.00 86.19 115 LEU A CA 1
ATOM 919 C C . LEU A 1 115 ? -0.609 -12.862 16.286 1.00 86.19 115 LEU A C 1
ATOM 921 O O . LEU A 1 115 ? 0.474 -13.323 16.633 1.00 86.19 115 LEU A O 1
ATOM 925 N N . LEU A 1 116 ? -1.145 -11.796 16.895 1.00 83.56 116 LEU A N 1
ATOM 926 C CA . LEU A 1 116 ? -0.505 -11.102 18.024 1.00 83.56 116 LEU A CA 1
ATOM 927 C C . LEU A 1 116 ? -0.955 -11.595 19.408 1.00 83.56 116 LEU A C 1
ATOM 929 O O . LEU A 1 116 ? -0.634 -10.942 20.402 1.00 83.56 116 LEU A O 1
ATOM 933 N N . GLN A 1 117 ? -1.705 -12.698 19.495 1.00 78.94 117 GLN A N 1
ATOM 934 C CA . GLN A 1 117 ? -2.157 -13.240 20.784 1.00 78.94 117 GLN A CA 1
ATOM 935 C C . GLN A 1 117 ? -0.999 -13.809 21.621 1.00 78.94 117 GLN A C 1
ATOM 937 O O . GLN A 1 117 ? -1.001 -13.683 22.844 1.00 78.94 117 GLN A O 1
ATOM 942 N N . TYR A 1 118 ? 0.022 -14.368 20.968 1.00 77.75 118 TYR A N 1
ATOM 943 C CA . TYR A 1 118 ? 1.192 -14.941 21.630 1.00 77.75 118 TYR A CA 1
ATOM 944 C C . TYR A 1 118 ? 2.296 -13.890 21.774 1.00 77.75 118 TYR A C 1
ATOM 946 O O . TYR A 1 118 ? 2.849 -13.420 20.778 1.00 77.75 118 TYR A O 1
ATOM 954 N N . LYS A 1 119 ? 2.629 -13.522 23.020 1.00 75.38 119 LYS A N 1
ATOM 955 C CA . LYS A 1 119 ? 3.676 -12.525 23.313 1.00 75.38 119 LYS A CA 1
ATOM 956 C C . LYS A 1 119 ? 5.034 -12.910 22.726 1.00 75.38 119 LYS A C 1
ATOM 958 O O . LYS A 1 119 ? 5.704 -12.034 22.199 1.00 75.38 119 LYS A O 1
ATOM 963 N N . GLU A 1 120 ? 5.389 -14.190 22.785 1.00 77.69 120 GLU A N 1
ATOM 964 C CA . GLU A 1 120 ? 6.690 -14.700 22.333 1.00 77.69 120 GLU A CA 1
ATOM 965 C C . GLU A 1 120 ? 6.869 -14.559 20.816 1.00 77.69 120 GLU A C 1
ATOM 967 O O . GLU A 1 120 ? 7.885 -14.061 20.356 1.00 77.69 120 GLU A O 1
ATOM 972 N N . ARG A 1 121 ? 5.839 -14.883 20.023 1.00 81.31 121 ARG A N 1
ATOM 973 C CA . ARG A 1 121 ? 5.911 -14.840 18.550 1.00 81.31 121 ARG A CA 1
ATOM 974 C C . ARG A 1 121 ? 5.730 -13.435 17.966 1.00 81.31 121 ARG A C 1
ATOM 976 O O . ARG A 1 121 ? 6.007 -13.193 16.792 1.00 81.31 121 ARG A O 1
ATOM 983 N N . LYS A 1 122 ? 5.215 -12.494 18.758 1.00 86.94 122 LYS A N 1
ATOM 984 C CA . LYS A 1 122 ? 4.925 -11.135 18.294 1.00 86.94 122 LYS A CA 1
ATOM 985 C C . LYS A 1 122 ? 6.178 -10.458 17.741 1.00 86.94 122 LYS A C 1
ATOM 987 O O . LYS A 1 122 ? 6.091 -9.840 16.684 1.00 86.94 122 LYS A O 1
ATOM 992 N N . GLU A 1 123 ? 7.296 -10.539 18.457 1.00 86.94 123 GLU A N 1
ATOM 993 C CA . GLU A 1 123 ? 8.539 -9.879 18.048 1.00 86.94 123 GLU A CA 1
ATOM 994 C C . GLU A 1 123 ? 9.081 -10.488 16.756 1.00 86.94 123 GLU A C 1
ATOM 996 O O . GLU A 1 123 ? 9.306 -9.746 15.799 1.00 86.94 123 GLU A O 1
ATOM 1001 N N . ASP A 1 124 ? 9.126 -11.819 16.669 1.00 90.94 124 ASP A N 1
ATOM 1002 C CA . ASP A 1 124 ? 9.543 -12.542 15.463 1.00 90.94 124 ASP A CA 1
ATOM 1003 C C . ASP A 1 124 ? 8.734 -12.127 14.229 1.00 90.94 124 ASP A C 1
ATOM 1005 O O . ASP A 1 124 ? 9.296 -11.840 13.172 1.00 90.94 124 ASP A O 1
ATOM 1009 N N . ILE A 1 125 ? 7.406 -12.022 14.356 1.00 91.12 125 ILE A N 1
ATOM 1010 C CA . ILE A 1 125 ? 6.535 -11.602 13.249 1.00 91.12 125 ILE A CA 1
ATOM 1011 C C . ILE A 1 125 ? 6.872 -10.178 12.795 1.00 91.12 125 ILE A C 1
ATOM 1013 O O . ILE A 1 125 ? 6.937 -9.912 11.592 1.00 91.12 125 ILE A O 1
ATOM 1017 N N . PHE A 1 126 ? 7.085 -9.250 13.732 1.00 91.50 126 PHE A N 1
ATOM 1018 C CA . PHE A 1 126 ? 7.456 -7.880 13.376 1.00 91.50 126 PHE A CA 1
ATOM 1019 C C . PHE A 1 126 ? 8.834 -7.813 12.716 1.00 91.50 126 PHE A C 1
ATOM 1021 O O . PHE A 1 126 ? 8.990 -7.044 11.766 1.00 91.50 126 PHE A O 1
ATOM 1028 N N . VAL A 1 127 ? 9.801 -8.622 13.155 1.00 93.56 127 VAL A N 1
ATOM 1029 C CA . VAL A 1 127 ? 11.127 -8.713 12.525 1.00 93.56 127 VAL A CA 1
ATOM 1030 C C . VAL A 1 127 ? 11.004 -9.237 11.097 1.00 93.56 127 VAL A C 1
ATOM 1032 O O . VAL A 1 127 ? 11.470 -8.572 10.173 1.00 93.56 127 VAL A O 1
ATOM 1035 N N . VAL A 1 128 ? 10.310 -10.360 10.893 1.00 94.06 128 VAL A N 1
ATOM 1036 C CA . VAL A 1 128 ? 10.112 -10.959 9.561 1.00 94.06 128 VAL A CA 1
ATOM 1037 C C . VAL A 1 128 ? 9.459 -9.964 8.605 1.00 94.06 128 VAL A C 1
ATOM 1039 O O . VAL A 1 128 ? 9.948 -9.753 7.495 1.00 94.06 128 VAL A O 1
ATOM 1042 N N . ILE A 1 129 ? 8.386 -9.302 9.040 1.00 93.00 129 ILE A N 1
ATOM 1043 C CA . ILE A 1 129 ? 7.693 -8.320 8.204 1.00 93.00 129 ILE A CA 1
ATOM 1044 C C . ILE A 1 129 ? 8.581 -7.103 7.922 1.00 93.00 129 ILE A C 1
ATOM 1046 O O . ILE A 1 129 ? 8.583 -6.603 6.799 1.00 93.00 129 ILE A O 1
ATOM 1050 N N . SER A 1 130 ? 9.357 -6.636 8.900 1.00 91.81 130 SER A N 1
ATOM 1051 C CA . SER A 1 130 ? 10.254 -5.489 8.710 1.00 91.81 130 SER A CA 1
ATOM 1052 C C . SER A 1 130 ? 11.366 -5.802 7.708 1.00 91.81 130 SER A C 1
ATOM 1054 O O . SER A 1 130 ? 11.625 -4.994 6.819 1.00 91.81 130 SER A O 1
ATOM 1056 N N . VAL A 1 131 ? 11.973 -6.990 7.796 1.00 95.62 131 VAL A N 1
ATOM 1057 C CA . VAL A 1 131 ? 12.987 -7.460 6.837 1.00 95.62 131 VAL A CA 1
ATOM 1058 C C . VAL A 1 131 ? 12.395 -7.568 5.433 1.00 95.62 131 VAL A C 1
ATOM 1060 O O . VAL A 1 131 ? 13.002 -7.103 4.471 1.00 95.62 131 VAL A O 1
ATOM 1063 N N . LEU A 1 132 ? 11.189 -8.118 5.309 1.00 95.56 132 LEU A N 1
ATOM 1064 C CA . LEU A 1 132 ? 10.499 -8.260 4.029 1.00 95.56 132 LEU A CA 1
ATOM 1065 C C . LEU A 1 132 ? 10.148 -6.899 3.399 1.00 95.56 132 LEU A C 1
ATOM 1067 O O . LEU A 1 132 ? 10.364 -6.699 2.205 1.00 95.56 132 LEU A O 1
ATOM 1071 N N . LEU A 1 133 ? 9.683 -5.925 4.186 1.00 93.94 133 LEU A N 1
ATOM 1072 C CA . LEU A 1 133 ? 9.442 -4.563 3.692 1.00 93.94 133 LEU A CA 1
ATOM 1073 C C . LEU A 1 133 ? 10.735 -3.836 3.311 1.00 93.94 133 LEU A C 1
ATOM 1075 O O . LEU A 1 133 ? 10.756 -3.106 2.316 1.00 93.94 133 LEU A O 1
ATOM 1079 N N . LEU A 1 134 ? 11.812 -4.034 4.074 1.00 95.50 134 LEU A N 1
ATOM 1080 C CA . LEU A 1 134 ? 13.123 -3.480 3.748 1.00 95.50 134 LEU A CA 1
ATOM 1081 C C . LEU A 1 134 ? 13.647 -4.065 2.433 1.00 95.50 134 LEU A C 1
ATOM 1083 O O . LEU A 1 134 ? 14.113 -3.319 1.575 1.00 95.50 134 LEU A O 1
ATOM 1087 N N . PHE A 1 135 ? 13.498 -5.377 2.244 1.00 96.88 135 PHE A N 1
ATOM 1088 C CA . PHE A 1 135 ? 13.833 -6.051 0.995 1.00 96.88 135 PHE A CA 1
ATOM 1089 C C . PHE A 1 135 ? 13.060 -5.462 -0.192 1.00 96.88 135 PHE A C 1
ATOM 1091 O O . PHE A 1 135 ? 13.675 -5.099 -1.193 1.00 96.88 135 PHE A O 1
ATOM 1098 N N . PHE A 1 136 ? 11.739 -5.277 -0.078 1.00 95.56 136 PHE A N 1
ATOM 1099 C CA . PHE A 1 136 ? 10.953 -4.647 -1.147 1.00 95.56 136 PHE A CA 1
ATOM 1100 C C . PHE A 1 136 ? 11.370 -3.201 -1.424 1.00 95.56 136 PHE A C 1
ATOM 1102 O O . PHE A 1 136 ? 11.457 -2.797 -2.582 1.00 95.56 136 PHE A O 1
ATOM 1109 N N . THR A 1 137 ? 11.680 -2.439 -0.377 1.00 96.88 137 THR A N 1
ATOM 1110 C CA . THR A 1 137 ? 12.187 -1.066 -0.501 1.00 96.88 137 THR A CA 1
ATOM 1111 C C . THR A 1 137 ? 13.510 -1.048 -1.272 1.00 96.88 137 THR A C 1
ATOM 1113 O O . THR A 1 137 ? 13.663 -0.279 -2.222 1.00 96.88 137 THR A O 1
ATOM 1116 N N . GLY A 1 138 ? 14.445 -1.934 -0.914 1.00 97.00 138 GLY A N 1
ATOM 1117 C CA . GLY A 1 138 ? 15.727 -2.091 -1.599 1.00 97.00 138 GLY A CA 1
ATOM 1118 C C . GLY A 1 138 ? 15.570 -2.543 -3.051 1.00 97.00 138 GLY A C 1
ATOM 1119 O O . GLY A 1 138 ? 16.234 -2.002 -3.930 1.00 97.00 138 GLY A O 1
ATOM 1120 N N . ALA A 1 139 ? 14.649 -3.468 -3.328 1.00 95.50 139 ALA A N 1
ATOM 1121 C CA . ALA A 1 139 ? 14.356 -3.925 -4.684 1.00 95.50 139 ALA A CA 1
ATOM 1122 C C . ALA A 1 139 ? 13.814 -2.791 -5.569 1.00 95.50 139 ALA A C 1
ATOM 1124 O O . ALA A 1 139 ? 14.275 -2.619 -6.696 1.00 95.50 139 ALA A O 1
ATOM 1125 N N . VAL A 1 140 ? 12.882 -1.981 -5.052 1.00 94.75 140 VAL A N 1
ATOM 1126 C CA . VAL A 1 140 ? 12.344 -0.804 -5.756 1.00 94.75 140 VAL A CA 1
ATOM 1127 C C . VAL A 1 140 ? 13.438 0.233 -6.015 1.00 94.75 140 VAL A C 1
ATOM 1129 O O . VAL A 1 140 ? 13.520 0.774 -7.118 1.00 94.75 140 VAL A O 1
ATOM 1132 N N . LEU A 1 141 ? 14.306 0.481 -5.031 1.00 95.62 141 LEU A N 1
ATOM 1133 C CA . LEU A 1 141 ? 15.437 1.396 -5.175 1.00 95.62 141 LEU A CA 1
ATOM 1134 C C . LEU A 1 141 ? 16.434 0.908 -6.231 1.00 95.62 141 LEU A C 1
ATOM 1136 O O . LEU A 1 141 ? 16.814 1.671 -7.115 1.00 95.62 141 LEU A O 1
ATOM 1140 N N . PHE A 1 142 ? 16.826 -0.363 -6.172 1.00 95.19 142 PHE A N 1
ATOM 1141 C CA . PHE A 1 142 ? 17.732 -0.957 -7.150 1.00 95.19 142 PHE A CA 1
ATOM 1142 C C . PHE A 1 142 ? 17.137 -0.908 -8.560 1.00 95.19 142 PHE A C 1
ATOM 1144 O O . PHE A 1 142 ? 17.823 -0.539 -9.509 1.00 95.19 142 PHE A O 1
ATOM 1151 N N . TYR A 1 143 ? 15.846 -1.218 -8.699 1.00 92.50 143 TYR A N 1
ATOM 1152 C CA . TYR A 1 143 ? 15.155 -1.160 -9.983 1.00 92.50 143 TYR A CA 1
ATOM 1153 C C . TYR A 1 143 ? 15.099 0.264 -10.552 1.00 92.50 143 TYR A C 1
ATOM 1155 O O . TYR A 1 143 ? 15.285 0.440 -11.755 1.00 92.50 143 TYR A O 1
ATOM 1163 N N . TYR A 1 144 ? 14.898 1.273 -9.697 1.00 94.06 144 TYR A N 1
ATOM 1164 C CA . TYR A 1 144 ? 14.975 2.684 -10.083 1.00 94.06 144 TYR A CA 1
ATOM 1165 C C . TYR A 1 144 ? 16.375 3.070 -10.555 1.00 94.06 144 TYR A C 1
ATOM 1167 O O . TYR A 1 144 ? 16.515 3.603 -11.652 1.00 94.06 144 TYR A O 1
ATOM 1175 N N . ILE A 1 145 ? 17.410 2.749 -9.772 1.00 94.19 145 ILE A N 1
ATOM 1176 C CA . ILE A 1 145 ? 18.804 3.044 -10.134 1.00 94.19 145 ILE A CA 1
ATOM 1177 C C . ILE A 1 145 ? 19.150 2.396 -11.473 1.00 94.19 145 ILE A C 1
ATOM 1179 O O . ILE A 1 145 ? 19.699 3.059 -12.348 1.00 94.19 145 ILE A O 1
ATOM 1183 N N . ARG A 1 146 ? 18.766 1.128 -11.654 1.00 93.00 146 ARG A N 1
ATOM 1184 C CA . ARG A 1 146 ? 19.001 0.390 -12.893 1.00 93.00 146 ARG A CA 1
ATOM 1185 C C . ARG A 1 146 ? 18.347 1.048 -14.102 1.00 93.00 146 ARG A C 1
ATOM 1187 O O . ARG A 1 146 ? 18.913 0.985 -15.169 1.00 93.00 146 ARG A O 1
ATOM 1194 N N . TRP A 1 147 ? 17.161 1.631 -13.967 1.00 90.31 147 TRP A N 1
ATOM 1195 C CA . TRP A 1 147 ? 16.500 2.291 -15.098 1.00 90.31 147 TRP A CA 1
ATOM 1196 C C . TRP A 1 147 ? 17.050 3.687 -15.403 1.00 90.31 147 TRP A C 1
ATOM 1198 O O . TRP A 1 147 ? 16.924 4.136 -16.534 1.00 90.31 147 TRP A O 1
ATOM 1208 N N . GLN A 1 148 ? 17.599 4.384 -14.405 1.00 89.88 148 GLN A N 1
ATOM 1209 C CA . GLN A 1 148 ? 18.013 5.785 -14.544 1.00 89.88 148 GLN A CA 1
ATOM 1210 C C . GLN A 1 148 ? 19.512 5.960 -14.823 1.00 89.88 148 GLN A C 1
ATOM 1212 O O . GLN A 1 148 ? 19.907 6.981 -15.378 1.00 89.88 148 GLN A O 1
ATOM 1217 N N . PHE A 1 149 ? 20.351 5.004 -14.414 1.00 87.94 149 PHE A N 1
ATOM 1218 C CA . PHE A 1 149 ? 21.809 5.171 -14.418 1.00 87.94 149 PHE A CA 1
ATOM 1219 C C . PHE A 1 149 ? 22.596 4.002 -15.023 1.00 87.94 149 PHE A C 1
ATOM 1221 O O . PHE A 1 149 ? 23.802 4.157 -15.218 1.00 87.94 149 PHE A O 1
ATOM 1228 N N . LEU A 1 150 ? 21.968 2.849 -15.277 1.00 78.19 150 LEU A N 1
ATOM 1229 C CA . LEU A 1 150 ? 22.617 1.653 -15.833 1.00 78.19 150 LEU A CA 1
ATOM 1230 C C . LEU A 1 150 ? 21.992 1.276 -17.176 1.00 78.19 150 LEU A C 1
ATOM 1232 O O . LEU A 1 150 ? 22.750 0.760 -18.023 1.00 78.19 150 LEU A O 1
#

Sequence (150 aa):
MLMDISTSGGKLLAWIGLALLIVHAVFGAVFTIQAVQSGKKSEKWYLKQNSRFWTRRFSGIAILILVFFHFGVYGETVNGTYELKEFTTFKFVTQILLIFALFVNIRPLLISLGLLQYKERKEDIFVVISVLLLFFTGAVLFYYIRWQFL